Protein AF-A0A4Y2E088-F1 (afdb_monomer_lite)

Secondary structure (DSSP, 8-state):
-TTTTTHHHHH--S---HHHHHHHHHHHHHS-GGG-----GGG-TTHHHHT---HHHHHHSTTTT--GGGGS-GGGS-PPP-

Radius of gyration: 13.95 Å; chains: 1; bounding box: 28×30×36 Å

Sequence (82 aa):
MYLFAAYPMIKCKENLGTFVNNRVQEIRRLTNHKDWEHIVGILNPADLPSRGCGAEELAESLWWEGPSWLKKPREEWPLSEA

Foldseek 3Di:
DPQAVCLVVLPDPDDDPPVSVVVSVVCVVVDPPVPHAYDDLVQDQVNQVVVPDDPVCNVPTCVVVHDPCVPPPPVSDPGDDD

Structure (mmCIF, N/CA/C/O backbone):
data_AF-A0A4Y2E088-F1
#
_entry.id   AF-A0A4Y2E088-F1
#
loop_
_atom_site.group_PDB
_atom_site.id
_atom_site.type_symbol
_atom_site.label_atom_id
_atom_site.label_alt_id
_atom_site.label_comp_id
_atom_site.label_asym_id
_atom_site.label_entity_id
_atom_site.label_seq_id
_atom_site.pdbx_PDB_ins_code
_atom_site.Cartn_x
_atom_site.Cartn_y
_atom_site.Cartn_z
_atom_site.occupancy
_atom_site.B_iso_or_equiv
_atom_site.auth_seq_id
_atom_site.auth_comp_id
_atom_site.auth_asym_id
_atom_site.auth_atom_id
_atom_site.pdbx_PDB_model_num
ATOM 1 N N . MET A 1 1 ? -7.013 0.820 -2.8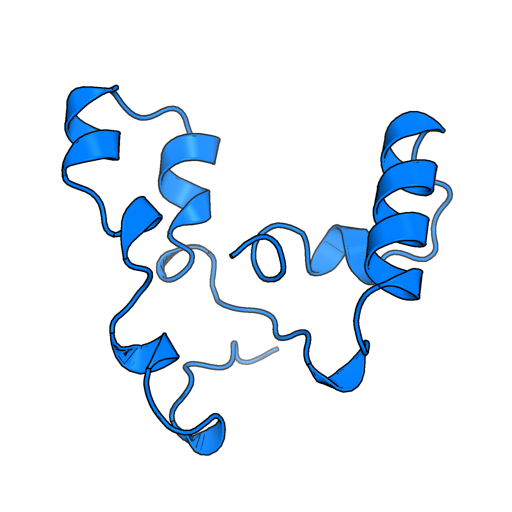91 1.00 45.16 1 MET A N 1
ATOM 2 C CA . MET A 1 1 ? -5.550 0.779 -3.118 1.00 45.16 1 MET A CA 1
ATOM 3 C C . MET A 1 1 ? -4.737 0.881 -1.824 1.00 45.16 1 MET A C 1
ATOM 5 O O . MET A 1 1 ? -3.820 0.098 -1.653 1.00 45.16 1 MET A O 1
ATOM 9 N N . TYR A 1 2 ? -5.096 1.749 -0.867 1.00 47.38 2 TYR A N 1
ATOM 10 C CA . TYR A 1 2 ? -4.341 1.926 0.392 1.00 47.38 2 TYR A CA 1
ATOM 11 C C . TYR A 1 2 ? -4.489 0.823 1.459 1.00 47.38 2 TYR A C 1
ATOM 13 O O . TYR A 1 2 ? -3.790 0.859 2.467 1.00 47.38 2 TYR A O 1
ATOM 21 N N . LEU A 1 3 ? -5.394 -0.143 1.281 1.00 52.53 3 LEU A N 1
ATOM 22 C CA . LEU A 1 3 ? -5.771 -1.067 2.361 1.00 52.53 3 LEU A CA 1
ATOM 23 C C . LEU A 1 3 ? -4.770 -2.211 2.590 1.00 52.53 3 LEU A C 1
ATOM 25 O O . LEU A 1 3 ? -4.771 -2.801 3.665 1.00 52.53 3 LEU A O 1
ATOM 29 N N . PHE A 1 4 ? -3.882 -2.477 1.631 1.00 56.53 4 PHE A N 1
ATOM 30 C CA . PHE A 1 4 ? -2.938 -3.596 1.706 1.00 56.53 4 PHE A CA 1
ATOM 31 C C . PHE A 1 4 ? -1.594 -3.208 2.338 1.00 56.53 4 PHE A C 1
ATOM 33 O O . PHE A 1 4 ? -1.030 -3.965 3.121 1.00 56.53 4 PHE A O 1
ATOM 40 N N . ALA A 1 5 ? -1.111 -1.989 2.076 1.00 52.81 5 ALA A N 1
ATOM 41 C CA . ALA A 1 5 ? 0.206 -1.525 2.524 1.00 52.81 5 ALA A CA 1
ATOM 42 C C . ALA A 1 5 ? 0.296 -1.230 4.031 1.00 52.81 5 ALA A C 1
ATOM 44 O O . ALA A 1 5 ? 1.388 -1.149 4.584 1.00 52.81 5 ALA A O 1
ATOM 45 N N . ALA A 1 6 ? -0.844 -1.054 4.700 1.00 57.25 6 ALA A N 1
ATOM 46 C CA . ALA A 1 6 ? -0.897 -0.668 6.104 1.00 57.25 6 ALA A CA 1
ATOM 47 C C . ALA A 1 6 ? -1.527 -1.741 7.001 1.00 57.25 6 ALA A C 1
ATOM 49 O O . ALA A 1 6 ? -1.783 -1.456 8.167 1.00 57.25 6 ALA A O 1
ATOM 50 N N . TYR A 1 7 ? -1.755 -2.963 6.501 1.00 65.94 7 TYR A N 1
ATOM 51 C CA . TYR A 1 7 ? -2.422 -4.031 7.255 1.00 65.94 7 TYR A CA 1
ATOM 52 C C . TYR A 1 7 ? -1.858 -4.234 8.682 1.00 65.94 7 TYR A C 1
ATOM 54 O O . TYR A 1 7 ? -2.656 -4.222 9.628 1.00 65.94 7 TYR A O 1
ATOM 62 N N . PRO A 1 8 ? -0.524 -4.294 8.905 1.00 64.12 8 PRO A N 1
ATOM 63 C CA . PRO A 1 8 ? 0.027 -4.428 10.257 1.00 64.12 8 PRO A CA 1
ATOM 64 C C . PRO A 1 8 ? -0.288 -3.218 11.148 1.00 64.12 8 PRO A C 1
ATOM 66 O O . PRO A 1 8 ? -0.714 -3.371 12.289 1.00 64.12 8 PRO A O 1
ATOM 69 N N . MET A 1 9 ? -0.157 -2.002 10.611 1.00 63.19 9 MET A N 1
ATOM 70 C CA . MET A 1 9 ? -0.385 -0.744 11.339 1.00 63.19 9 MET A CA 1
ATOM 71 C C . MET A 1 9 ? -1.865 -0.514 11.648 1.00 63.19 9 MET A C 1
ATOM 73 O O . MET A 1 9 ? -2.231 0.000 12.700 1.00 63.19 9 MET A O 1
ATOM 77 N N . ILE A 1 10 ? -2.729 -0.940 10.735 1.00 67.19 10 ILE A N 1
ATOM 78 C CA . ILE A 1 10 ? -4.175 -0.842 10.846 1.00 67.19 10 ILE A CA 1
ATOM 79 C C . ILE A 1 10 ? -4.722 -1.859 11.868 1.00 67.19 10 ILE A C 1
ATOM 81 O O . ILE A 1 10 ? -5.716 -1.570 12.541 1.00 67.19 10 ILE A O 1
ATOM 85 N N . LYS A 1 11 ? -4.092 -3.032 12.023 1.00 67.19 11 LYS A N 1
ATOM 86 C CA . LYS A 1 11 ? -4.419 -4.015 13.076 1.00 67.19 11 LYS A CA 1
ATOM 87 C C . LYS A 1 11 ? -3.709 -3.733 14.406 1.00 67.19 11 LYS A C 1
ATOM 89 O O . LYS A 1 11 ? -4.183 -4.212 15.437 1.00 67.19 11 LYS A O 1
ATOM 94 N N . CYS A 1 12 ? -2.636 -2.939 14.402 1.00 68.44 12 CYS A N 1
ATOM 95 C CA . CYS A 1 12 ? -1.900 -2.567 15.604 1.00 68.44 12 CY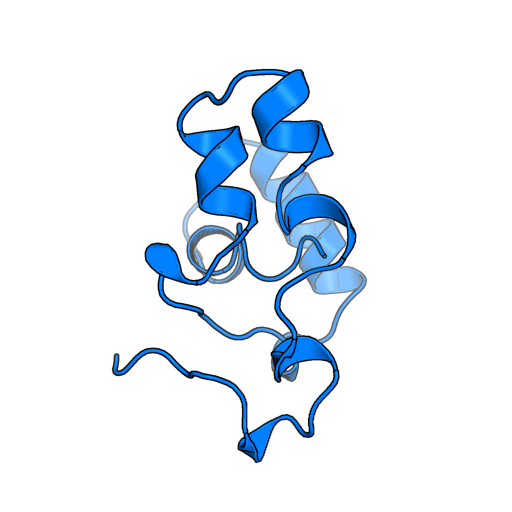S A CA 1
ATOM 96 C C . CYS A 1 12 ? -2.820 -1.870 16.624 1.00 68.44 12 CYS A C 1
ATOM 98 O O . CYS A 1 12 ? -3.605 -0.970 16.293 1.00 68.44 12 CYS A O 1
ATOM 100 N N . LYS A 1 13 ? -2.765 -2.347 17.871 1.00 64.88 13 LYS A N 1
ATOM 101 C CA . LYS A 1 13 ? -3.515 -1.792 19.011 1.00 64.88 13 LYS A CA 1
ATOM 102 C C . LYS A 1 13 ? -2.657 -0.887 19.894 1.00 64.88 13 LYS A C 1
ATOM 104 O O . LYS A 1 13 ? -3.183 -0.296 20.832 1.00 64.88 13 LYS A O 1
ATOM 109 N N . GLU A 1 14 ? -1.363 -0.798 19.612 1.00 71.44 14 GLU A N 1
ATOM 110 C CA . GLU A 1 14 ? -0.448 0.064 20.349 1.00 71.44 14 GLU A CA 1
ATOM 111 C C . GLU A 1 14 ? -0.629 1.528 19.942 1.00 71.44 14 GLU A C 1
ATOM 113 O O . GLU A 1 14 ? -1.182 1.846 18.884 1.00 71.44 14 GLU A O 1
ATOM 118 N N . ASN A 1 15 ? -0.192 2.436 20.814 1.00 71.50 15 ASN A N 1
ATOM 119 C CA . ASN A 1 15 ? -0.368 3.865 20.610 1.00 71.50 15 ASN A CA 1
ATOM 120 C C . ASN A 1 15 ? 0.616 4.365 19.544 1.00 71.50 15 ASN A C 1
ATOM 122 O O . ASN A 1 15 ? 1.758 4.716 19.833 1.00 71.50 15 ASN A O 1
ATOM 126 N N . LEU A 1 16 ? 0.168 4.360 18.290 1.00 76.81 16 LEU A N 1
ATOM 127 C CA . LEU A 1 16 ? 0.886 4.971 17.179 1.00 76.81 16 LEU A CA 1
ATOM 128 C C . LEU A 1 16 ? 0.925 6.494 17.394 1.00 76.81 16 LEU A C 1
ATOM 130 O O . LEU A 1 16 ? -0.026 7.070 17.925 1.00 76.81 16 LEU A O 1
ATOM 134 N N . GLY A 1 17 ? 2.004 7.167 16.978 1.00 85.81 17 GLY A N 1
ATOM 135 C CA . GLY A 1 17 ? 2.107 8.627 17.100 1.00 85.81 17 GLY A CA 1
ATOM 136 C C . GLY A 1 17 ? 0.879 9.345 16.517 1.00 85.81 17 GLY A C 1
ATOM 137 O O . GLY A 1 17 ? 0.272 8.851 15.564 1.00 85.81 17 GLY A O 1
ATOM 138 N N . THR A 1 18 ? 0.515 10.509 17.070 1.00 89.56 18 THR A N 1
ATOM 139 C CA . THR A 1 18 ? -0.771 11.206 16.831 1.00 89.56 18 THR A CA 1
ATOM 140 C C . THR A 1 18 ? -1.212 11.225 15.366 1.00 89.56 18 THR A C 1
ATOM 142 O O . THR A 1 18 ? -2.354 10.905 15.049 1.00 89.56 18 THR A O 1
ATOM 145 N N . PHE A 1 19 ? -0.295 11.539 14.451 1.00 85.88 19 PHE A N 1
ATOM 146 C CA . PHE A 1 19 ? -0.568 11.576 13.016 1.00 85.88 19 PHE A CA 1
ATOM 147 C C . PHE A 1 19 ? -1.005 10.222 12.434 1.00 85.88 19 PHE A C 1
ATOM 149 O O . PHE A 1 19 ? -1.968 10.146 11.670 1.00 85.88 19 PHE A O 1
ATOM 156 N N . VAL A 1 20 ? -0.309 9.147 12.805 1.00 85.38 20 VAL A N 1
ATOM 157 C CA . VAL A 1 20 ? -0.606 7.791 12.336 1.00 85.38 20 VAL A CA 1
ATOM 158 C C . VAL A 1 20 ? -1.913 7.302 12.954 1.00 85.38 20 VAL A C 1
ATOM 160 O O . VAL A 1 20 ? -2.744 6.743 12.244 1.00 85.38 20 VAL A O 1
ATOM 163 N N . ASN A 1 21 ? -2.134 7.570 14.243 1.00 87.06 21 ASN A N 1
ATOM 164 C CA . ASN A 1 21 ? -3.363 7.182 14.932 1.00 87.06 21 ASN A CA 1
ATOM 165 C C . ASN A 1 21 ? -4.600 7.844 14.302 1.00 87.06 21 ASN A C 1
ATOM 167 O O . ASN A 1 21 ? -5.565 7.153 13.978 1.00 87.06 21 ASN A O 1
ATOM 171 N N . ASN A 1 22 ? -4.537 9.150 14.015 1.00 89.94 22 ASN A N 1
ATOM 172 C CA . ASN A 1 22 ? -5.626 9.870 13.346 1.00 89.94 22 ASN A CA 1
ATOM 173 C C . ASN A 1 22 ? -5.987 9.237 11.990 1.00 89.94 22 ASN A C 1
ATOM 175 O O . ASN A 1 22 ? -7.162 9.016 11.703 1.00 89.94 22 ASN A O 1
ATOM 179 N N . ARG A 1 23 ? -4.981 8.864 11.186 1.00 88.38 23 ARG A N 1
ATOM 180 C CA . ARG A 1 23 ? -5.189 8.196 9.889 1.00 88.38 23 ARG A CA 1
ATOM 181 C C . ARG A 1 23 ? -5.742 6.781 10.030 1.00 88.38 23 ARG A C 1
ATOM 183 O O . ARG A 1 23 ? -6.645 6.399 9.292 1.00 88.38 23 ARG A O 1
ATOM 190 N N . VAL A 1 24 ? -5.229 5.999 10.980 1.00 85.31 24 VAL A N 1
ATOM 191 C CA . VAL A 1 24 ? -5.737 4.644 11.245 1.00 85.31 24 VAL A CA 1
ATOM 192 C C . VAL A 1 24 ? -7.197 4.700 11.696 1.00 85.31 24 VAL A C 1
ATOM 194 O O . VAL A 1 24 ? -8.001 3.896 11.230 1.00 85.31 24 VAL A O 1
ATOM 197 N N . GLN A 1 25 ? -7.570 5.661 12.545 1.00 86.88 25 GLN A N 1
ATOM 198 C CA . GLN A 1 25 ? -8.964 5.857 12.948 1.00 86.88 25 GLN A CA 1
ATOM 199 C C . GLN A 1 25 ? -9.860 6.270 11.780 1.00 86.88 25 GLN A C 1
ATOM 201 O O . GLN A 1 25 ? -10.964 5.746 11.651 1.00 86.88 25 GLN A O 1
ATOM 206 N N . GLU A 1 26 ? -9.387 7.156 10.903 1.00 89.88 26 GLU A N 1
ATOM 207 C CA . GLU A 1 26 ? -10.118 7.529 9.694 1.00 89.88 26 GLU A CA 1
ATOM 208 C C . GLU A 1 26 ? -10.374 6.312 8.791 1.00 89.88 26 GLU A C 1
ATOM 210 O O . GLU A 1 26 ? -11.515 6.068 8.400 1.00 89.88 26 GLU A O 1
ATOM 215 N N . ILE A 1 27 ? -9.354 5.485 8.543 1.00 86.12 27 ILE A N 1
ATOM 216 C CA . ILE A 1 27 ? -9.479 4.258 7.741 1.00 86.12 27 ILE A CA 1
ATOM 217 C C . ILE A 1 27 ? -10.443 3.255 8.398 1.00 86.12 27 ILE A C 1
ATOM 219 O O . ILE A 1 27 ? -11.321 2.719 7.718 1.00 86.12 27 ILE A O 1
ATOM 223 N N . ARG A 1 28 ? -10.328 3.040 9.719 1.00 85.38 28 ARG A N 1
ATOM 224 C CA . ARG A 1 28 ? -11.244 2.199 10.521 1.00 85.38 28 ARG A CA 1
ATOM 225 C C . ARG A 1 28 ? -12.695 2.688 10.449 1.00 85.38 28 ARG A C 1
ATOM 227 O O . ARG A 1 28 ? -13.614 1.879 10.460 1.00 85.38 28 ARG A O 1
ATOM 234 N N . ARG A 1 29 ? -12.910 4.006 10.379 1.00 88.88 29 ARG A N 1
ATOM 235 C CA . ARG A 1 29 ? -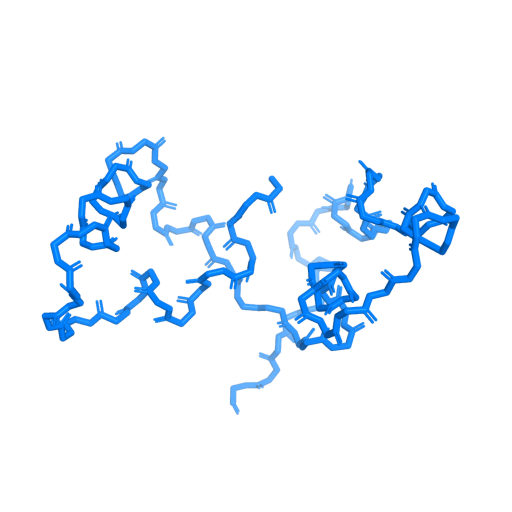14.245 4.617 10.284 1.00 88.88 29 ARG A CA 1
ATOM 236 C C . ARG A 1 29 ? -14.837 4.510 8.879 1.00 88.88 29 ARG A C 1
ATOM 238 O O . ARG A 1 29 ? -16.048 4.370 8.745 1.00 88.88 29 ARG A O 1
ATOM 245 N N . LEU A 1 30 ? -14.005 4.634 7.847 1.00 89.88 30 LEU A N 1
ATOM 246 C CA . LEU A 1 30 ? -14.443 4.689 6.450 1.00 89.88 30 LEU A CA 1
ATOM 247 C C . LEU A 1 30 ? -14.562 3.314 5.784 1.00 89.88 30 LEU A C 1
ATOM 249 O O . LEU A 1 30 ? -15.167 3.214 4.720 1.00 89.88 30 LEU A O 1
ATOM 253 N N . THR A 1 31 ? -13.979 2.264 6.367 1.00 85.44 31 THR A N 1
ATOM 254 C CA . THR A 1 31 ? -13.930 0.931 5.750 1.00 85.44 31 THR A CA 1
ATOM 255 C C . THR A 1 31 ? -14.244 -0.171 6.754 1.00 85.44 31 THR A C 1
ATOM 257 O O . THR A 1 31 ? -14.061 -0.007 7.959 1.00 85.44 31 THR A O 1
ATOM 260 N N . ASN A 1 32 ? -14.730 -1.314 6.269 1.00 84.00 32 ASN A N 1
ATOM 261 C CA . ASN A 1 32 ? -15.018 -2.456 7.123 1.00 84.00 32 ASN A CA 1
ATOM 262 C C . ASN A 1 32 ? -13.746 -3.280 7.347 1.00 84.00 32 ASN A C 1
ATOM 264 O O . ASN A 1 32 ? -13.076 -3.693 6.404 1.00 84.00 32 ASN A O 1
A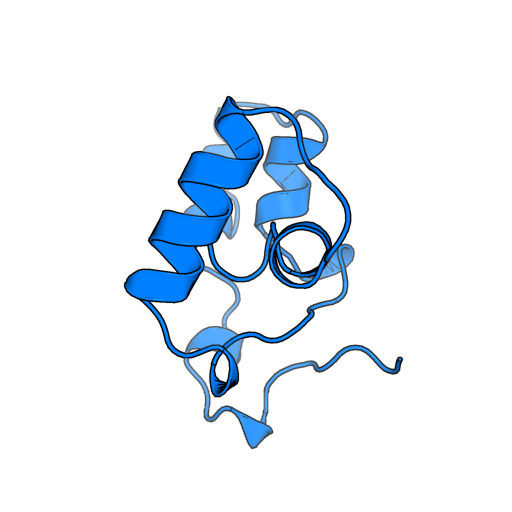TOM 268 N N . HIS A 1 33 ? -13.444 -3.586 8.608 1.00 78.06 33 HIS A N 1
ATOM 269 C CA . HIS A 1 33 ? -12.273 -4.381 8.980 1.00 78.06 33 HIS A CA 1
ATOM 270 C C . HIS A 1 33 ? -12.271 -5.791 8.376 1.00 78.06 33 HIS A C 1
ATOM 272 O O . HIS A 1 33 ? -11.213 -6.414 8.297 1.00 78.06 33 HIS A O 1
ATOM 278 N N . LYS A 1 34 ? -13.449 -6.315 8.008 1.00 80.12 34 LYS A N 1
ATOM 279 C CA . LYS A 1 34 ? -13.594 -7.615 7.344 1.00 80.12 34 LYS A CA 1
ATOM 280 C C . LYS A 1 34 ? -13.101 -7.602 5.904 1.00 80.12 34 LYS A C 1
ATOM 282 O O . LYS A 1 34 ? -12.954 -8.676 5.342 1.00 80.12 34 LYS A O 1
ATOM 287 N N . ASP A 1 35 ? -12.844 -6.439 5.320 1.00 78.62 35 ASP A N 1
ATOM 288 C CA . ASP A 1 35 ? -12.384 -6.313 3.934 1.00 78.62 35 ASP A CA 1
ATOM 289 C C . ASP A 1 35 ? -10.864 -6.133 3.846 1.00 78.62 35 ASP A C 1
ATOM 291 O O . ASP A 1 35 ? -10.313 -5.946 2.764 1.00 78.62 35 ASP A O 1
ATOM 295 N N . TRP A 1 36 ? -10.173 -6.158 4.987 1.00 79.56 36 TRP A N 1
ATOM 296 C CA . TRP A 1 36 ? -8.728 -5.996 5.047 1.00 79.56 36 TRP A CA 1
ATOM 297 C C . TRP A 1 36 ? -8.049 -7.349 5.049 1.00 79.56 36 TRP A C 1
ATOM 299 O O . TRP A 1 36 ? -8.288 -8.153 5.948 1.00 79.56 36 TRP A O 1
ATOM 309 N N . GLU A 1 37 ? -7.153 -7.540 4.091 1.00 77.19 37 GLU A N 1
ATOM 310 C CA . GLU A 1 37 ? -6.355 -8.750 3.967 1.00 77.19 37 GLU A CA 1
ATOM 311 C C . GLU A 1 37 ? -4.873 -8.410 3.934 1.00 77.19 37 GLU A C 1
ATOM 313 O O . GLU A 1 37 ? -4.461 -7.381 3.386 1.00 77.19 37 GLU A O 1
ATOM 318 N N . HIS A 1 38 ? -4.079 -9.291 4.535 1.00 77.31 38 HIS A N 1
ATOM 319 C CA . HIS A 1 38 ? -2.636 -9.245 4.390 1.00 77.31 38 HIS A CA 1
ATOM 320 C C . HIS A 1 38 ? -2.237 -9.911 3.078 1.00 77.31 38 HIS A C 1
ATOM 322 O O . HIS A 1 38 ? -2.701 -11.003 2.755 1.00 77.31 38 HIS A O 1
ATOM 328 N N . ILE A 1 39 ? -1.331 -9.263 2.355 1.00 76.38 39 ILE A N 1
ATOM 329 C CA . ILE A 1 39 ? -0.681 -9.839 1.185 1.00 76.38 39 ILE A CA 1
ATOM 330 C C . ILE A 1 39 ? 0.817 -9.862 1.435 1.00 76.38 39 ILE A C 1
ATOM 332 O O . ILE A 1 39 ? 1.372 -8.939 2.035 1.00 76.38 39 ILE A O 1
ATOM 336 N N . VAL A 1 40 ? 1.477 -10.920 0.974 1.00 77.12 40 VAL A N 1
ATOM 337 C CA . VAL A 1 40 ? 2.935 -11.018 1.073 1.00 77.12 40 VAL A CA 1
ATOM 338 C C . VAL A 1 40 ? 3.585 -9.831 0.360 1.00 77.12 40 VAL A C 1
ATOM 340 O O . VAL A 1 40 ? 3.146 -9.434 -0.720 1.00 77.12 40 VAL A O 1
ATOM 343 N N . GLY A 1 41 ? 4.637 -9.263 0.956 1.00 75.75 41 GLY A N 1
ATOM 344 C CA . GLY A 1 41 ? 5.250 -8.016 0.480 1.00 75.75 41 GLY A CA 1
ATOM 345 C C . GLY A 1 41 ? 5.659 -8.048 -0.995 1.00 75.75 41 GLY A C 1
ATOM 346 O O . GLY A 1 41 ? 5.424 -7.083 -1.706 1.00 75.75 41 GLY A O 1
ATOM 347 N N . ILE A 1 42 ? 6.144 -9.194 -1.488 1.00 75.31 42 ILE A N 1
ATOM 348 C CA . ILE A 1 42 ? 6.534 -9.391 -2.899 1.00 75.31 42 ILE A CA 1
ATOM 349 C C . ILE A 1 42 ? 5.351 -9.197 -3.863 1.00 75.31 42 ILE A C 1
ATOM 351 O O . ILE A 1 42 ? 5.538 -8.778 -5.001 1.00 75.31 42 ILE A O 1
ATOM 355 N N . LEU A 1 43 ? 4.128 -9.497 -3.419 1.00 78.31 43 LEU A N 1
ATOM 356 C CA . LEU A 1 43 ? 2.909 -9.320 -4.209 1.00 78.31 43 LEU A CA 1
ATOM 357 C C . LEU A 1 43 ? 2.228 -7.974 -3.952 1.00 78.31 43 LEU A C 1
ATOM 359 O O . LEU A 1 43 ? 1.222 -7.681 -4.597 1.00 78.31 43 LEU A O 1
ATOM 363 N N . ASN A 1 44 ? 2.740 -7.167 -3.018 1.00 80.94 44 ASN A N 1
ATOM 364 C CA . ASN A 1 44 ? 2.217 -5.847 -2.712 1.00 80.94 44 ASN A CA 1
ATOM 365 C C . ASN A 1 44 ? 2.845 -4.809 -3.649 1.00 80.94 44 ASN A C 1
ATOM 367 O O . ASN A 1 44 ? 4.015 -4.474 -3.471 1.00 80.94 44 ASN A O 1
ATOM 371 N N . PRO A 1 45 ? 2.087 -4.201 -4.579 1.00 83.00 45 PRO A N 1
ATOM 372 C CA . PRO A 1 45 ? 2.639 -3.159 -5.440 1.00 83.00 45 PRO A CA 1
ATOM 373 C C . PRO A 1 45 ? 3.160 -1.947 -4.661 1.00 83.00 45 PRO A C 1
ATOM 375 O O . PRO A 1 45 ? 3.969 -1.197 -5.189 1.00 83.00 45 PRO A O 1
ATOM 378 N N . ALA A 1 46 ? 2.714 -1.747 -3.412 1.00 82.88 46 ALA A N 1
ATOM 379 C CA . ALA A 1 46 ? 3.216 -0.690 -2.536 1.00 82.88 46 ALA A CA 1
ATOM 380 C C . ALA A 1 46 ? 4.641 -0.925 -2.034 1.00 82.88 46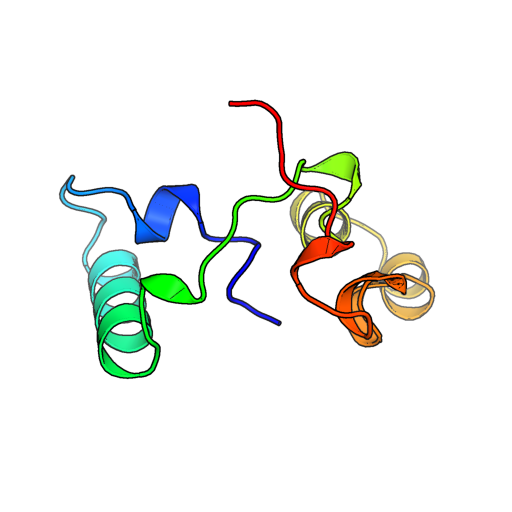 ALA A C 1
ATOM 382 O O . ALA A 1 46 ? 5.287 0.034 -1.613 1.00 82.88 46 ALA A O 1
ATOM 383 N N . ASP A 1 47 ? 5.121 -2.172 -2.063 1.00 84.00 47 ASP A N 1
ATOM 384 C CA . ASP A 1 47 ? 6.480 -2.506 -1.640 1.00 84.00 47 ASP A CA 1
ATOM 385 C C . ASP A 1 47 ? 7.499 -1.764 -2.515 1.00 84.00 47 ASP A C 1
ATOM 387 O O . ASP A 1 47 ? 8.406 -1.122 -1.986 1.00 84.00 47 ASP A O 1
ATOM 391 N N . LEU A 1 48 ? 7.269 -1.725 -3.832 1.00 84.50 48 LEU A N 1
ATOM 392 C CA . LEU A 1 48 ? 8.147 -1.079 -4.809 1.00 84.50 48 LEU A CA 1
ATOM 393 C C . LEU A 1 48 ? 8.434 0.407 -4.496 1.00 84.50 48 LEU A C 1
ATOM 395 O O . LEU A 1 48 ? 9.594 0.730 -4.231 1.00 84.50 48 LEU A O 1
ATOM 399 N N . PRO A 1 49 ? 7.440 1.321 -4.434 1.00 84.81 49 PRO A N 1
ATOM 400 C CA . PRO A 1 49 ? 7.713 2.711 -4.078 1.00 84.81 49 PRO A CA 1
ATOM 401 C C . PRO A 1 49 ? 8.208 2.869 -2.638 1.00 84.81 49 PRO A C 1
ATOM 403 O O . PRO A 1 49 ? 8.965 3.796 -2.360 1.00 84.81 49 PRO A O 1
ATOM 406 N N . SER A 1 50 ? 7.829 1.977 -1.714 1.00 84.19 50 SER A N 1
ATOM 407 C CA . SER A 1 50 ? 8.275 2.070 -0.318 1.00 84.19 50 SER A CA 1
ATOM 408 C C . SER A 1 50 ? 9.759 1.736 -0.117 1.00 84.19 50 SER A C 1
ATOM 410 O O . SER A 1 50 ? 10.372 2.259 0.814 1.00 84.19 50 SER A O 1
ATOM 412 N N . ARG A 1 51 ? 10.356 0.926 -1.006 1.00 84.00 51 ARG A N 1
ATOM 413 C CA . ARG A 1 51 ? 11.801 0.628 -1.029 1.00 84.00 51 ARG A CA 1
ATOM 414 C C . ARG A 1 51 ? 12.642 1.705 -1.715 1.00 84.00 51 ARG A C 1
ATOM 416 O O . ARG A 1 51 ? 13.865 1.660 -1.611 1.00 84.00 51 ARG A O 1
ATOM 423 N N . GLY A 1 52 ? 11.998 2.668 -2.375 1.00 85.00 52 GLY A N 1
ATOM 424 C CA . GLY A 1 52 ? 12.660 3.705 -3.160 1.00 85.00 52 GLY A CA 1
ATOM 425 C C . GLY A 1 52 ? 12.957 3.229 -4.578 1.00 85.00 52 GLY A C 1
ATOM 426 O O . GLY A 1 52 ? 14.067 2.795 -4.869 1.00 85.00 52 GLY A O 1
ATOM 427 N N . CYS A 1 53 ? 11.960 3.332 -5.457 1.00 88.94 53 CYS A N 1
ATOM 428 C CA . CYS A 1 53 ? 12.096 3.071 -6.889 1.00 88.94 53 CYS A CA 1
ATOM 429 C C . CYS A 1 53 ? 12.224 4.380 -7.687 1.00 88.94 53 CYS A C 1
ATOM 431 O O . CYS A 1 53 ? 11.872 5.463 -7.204 1.00 88.94 53 CYS A O 1
ATOM 433 N N . GLY A 1 54 ? 12.712 4.282 -8.925 1.00 95.06 54 GLY A N 1
ATOM 434 C CA . GLY A 1 54 ? 12.744 5.421 -9.847 1.00 95.06 54 GLY A CA 1
ATOM 435 C C . GLY A 1 54 ? 11.339 5.863 -10.276 1.00 95.06 54 GLY A C 1
ATOM 436 O O . GLY A 1 54 ? 10.380 5.100 -10.189 1.00 95.06 54 GLY A O 1
ATOM 437 N N . ALA A 1 55 ? 11.204 7.098 -10.771 1.00 92.69 55 ALA A N 1
ATOM 438 C CA . ALA A 1 55 ? 9.917 7.604 -11.262 1.00 92.69 55 ALA A CA 1
ATOM 439 C C . ALA A 1 55 ? 9.417 6.838 -12.502 1.00 92.69 55 ALA A C 1
ATOM 441 O O . ALA A 1 55 ? 8.226 6.562 -12.607 1.00 92.69 55 ALA A O 1
ATOM 442 N N . GLU A 1 56 ? 10.327 6.482 -13.410 1.00 94.31 56 GLU A N 1
ATOM 443 C CA . GLU A 1 56 ? 10.035 5.683 -14.609 1.00 94.31 56 GLU A CA 1
ATOM 444 C C . GLU A 1 56 ? 9.622 4.256 -14.232 1.00 94.31 56 GLU A C 1
ATOM 446 O O . GLU A 1 56 ? 8.556 3.794 -14.622 1.00 94.31 56 GLU A O 1
ATOM 451 N N . GLU A 1 57 ? 10.385 3.617 -13.344 1.00 90.88 57 GLU A N 1
ATOM 452 C CA . GLU A 1 57 ? 10.055 2.300 -12.791 1.00 90.88 57 GLU A CA 1
ATOM 453 C C . GLU A 1 57 ? 8.684 2.296 -12.095 1.00 90.88 57 GLU A C 1
ATOM 455 O O . GLU A 1 57 ? 7.890 1.377 -12.281 1.00 90.88 57 GLU A O 1
ATOM 460 N N . LEU A 1 58 ? 8.356 3.350 -11.338 1.00 90.69 58 LEU A N 1
ATOM 461 C CA . LEU A 1 58 ? 7.036 3.489 -10.724 1.00 90.69 58 LEU A CA 1
ATOM 462 C C . LEU A 1 58 ? 5.928 3.656 -11.770 1.00 90.69 58 LEU A C 1
ATOM 464 O O . LEU A 1 58 ? 4.842 3.100 -11.594 1.00 90.69 58 LEU A O 1
ATOM 468 N N . ALA A 1 59 ? 6.180 4.428 -12.830 1.00 91.50 59 ALA A N 1
ATOM 469 C CA . ALA A 1 59 ? 5.222 4.674 -13.904 1.00 91.50 59 ALA A CA 1
ATOM 470 C C . ALA A 1 59 ? 4.879 3.389 -14.674 1.00 91.50 59 ALA A C 1
ATOM 472 O O . ALA A 1 59 ? 3.716 3.183 -15.011 1.00 91.50 59 ALA A O 1
ATOM 473 N N . GLU A 1 60 ? 5.864 2.516 -14.882 1.00 90.31 60 GLU A N 1
ATOM 474 C CA . GLU A 1 60 ? 5.703 1.234 -15.583 1.00 90.31 60 GLU A CA 1
ATOM 475 C C . GLU A 1 60 ? 5.251 0.081 -14.668 1.00 90.31 60 GLU A C 1
ATOM 477 O O . GLU A 1 60 ? 4.943 -1.016 -15.134 1.00 90.31 60 GLU A O 1
ATOM 482 N N . SER A 1 61 ? 5.202 0.305 -13.354 1.00 87.56 61 SER A N 1
ATOM 483 C CA . SER A 1 61 ? 4.854 -0.735 -12.386 1.00 87.56 61 SER A CA 1
ATOM 484 C C . SER A 1 61 ? 3.353 -1.018 -12.280 1.00 87.56 61 SER A C 1
ATOM 486 O O . SER A 1 61 ? 2.488 -0.210 -12.621 1.00 87.56 61 SER A O 1
ATOM 488 N N . LEU A 1 62 ? 3.033 -2.141 -11.630 1.00 85.06 62 LEU A N 1
ATOM 489 C CA . LEU A 1 62 ? 1.668 -2.505 -11.232 1.00 85.06 62 LEU A CA 1
ATOM 490 C C . LEU A 1 62 ? 1.079 -1.613 -10.122 1.00 85.06 62 LEU A C 1
ATOM 492 O O . LEU A 1 62 ? -0.016 -1.895 -9.640 1.00 85.06 62 LEU A O 1
ATOM 496 N N . TRP A 1 63 ? 1.772 -0.559 -9.679 1.00 85.56 63 TRP A N 1
ATOM 497 C CA . TRP A 1 63 ? 1.278 0.350 -8.641 1.00 85.56 63 TRP A CA 1
ATOM 498 C C . TRP A 1 63 ? -0.068 0.987 -9.008 1.00 85.56 63 TRP A C 1
ATOM 500 O O . TRP A 1 63 ? -0.959 1.073 -8.163 1.00 85.56 63 TRP A O 1
ATOM 510 N N . TRP A 1 64 ? -0.223 1.401 -10.268 1.00 85.62 64 TRP A N 1
ATOM 511 C CA . TRP A 1 64 ? -1.405 2.126 -10.741 1.00 85.62 64 TRP A CA 1
ATOM 512 C C . TRP A 1 64 ? -2.601 1.216 -11.015 1.00 85.62 64 TRP A C 1
ATOM 514 O O . TRP A 1 64 ? -3.740 1.577 -10.724 1.00 85.62 64 TRP A O 1
ATOM 524 N N . GLU A 1 65 ? -2.348 0.032 -11.568 1.00 83.31 65 GLU A N 1
ATOM 525 C CA . GLU A 1 65 ? -3.397 -0.911 -11.972 1.00 83.31 65 GLU A CA 1
ATOM 526 C C . GLU A 1 65 ? -3.744 -1.928 -10.880 1.00 83.31 65 GLU A C 1
ATOM 528 O O . GLU A 1 65 ? -4.828 -2.523 -10.891 1.00 83.31 65 GLU A O 1
ATOM 533 N N . GLY A 1 66 ? -2.824 -2.126 -9.937 1.00 82.00 66 GLY A N 1
ATOM 534 C CA . GLY A 1 66 ? -2.840 -3.243 -9.013 1.00 82.00 66 GLY A CA 1
ATOM 535 C C . GLY A 1 66 ? -2.511 -4.577 -9.697 1.00 82.00 66 GLY A C 1
ATOM 536 O O . GLY A 1 66 ? -2.397 -4.679 -10.920 1.00 82.00 66 GLY A O 1
ATOM 537 N N . PRO A 1 67 ? -2.357 -5.646 -8.907 1.00 83.38 67 PRO A N 1
ATOM 538 C CA . PRO A 1 67 ? -2.109 -6.969 -9.445 1.00 83.38 67 PRO A CA 1
ATOM 539 C C . PRO A 1 67 ? -3.389 -7.553 -10.056 1.00 83.38 67 PRO A C 1
ATOM 541 O O . PRO A 1 67 ? -4.500 -7.303 -9.585 1.00 83.38 67 PRO A O 1
ATOM 544 N N . SER A 1 68 ? -3.241 -8.378 -11.092 1.0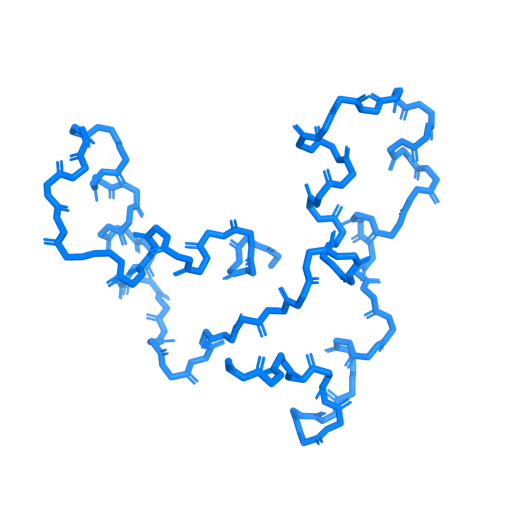0 85.75 68 SER A N 1
ATOM 545 C CA . SER A 1 68 ? -4.370 -8.924 -11.864 1.00 85.75 68 SER A CA 1
ATOM 546 C C . SER A 1 68 ? -5.377 -9.707 -11.016 1.00 85.75 68 SER A C 1
ATOM 548 O O . SER A 1 68 ? -6.579 -9.649 -11.280 1.00 85.75 68 SER A O 1
ATOM 550 N N . TRP A 1 69 ? -4.914 -10.391 -9.967 1.00 84.19 69 TRP A N 1
ATOM 551 C CA . TRP A 1 69 ? -5.768 -11.143 -9.048 1.00 84.19 69 TRP A CA 1
ATOM 552 C C . TRP A 1 69 ? -6.709 -10.262 -8.220 1.00 84.19 69 TRP A C 1
ATOM 554 O O . TRP A 1 69 ? -7.743 -10.748 -7.781 1.00 84.19 69 TRP A O 1
ATOM 564 N N . LEU A 1 70 ? -6.437 -8.961 -8.069 1.00 82.06 70 LEU A N 1
ATOM 565 C CA . LEU A 1 70 ? -7.329 -8.049 -7.343 1.00 82.06 70 LEU A CA 1
ATOM 566 C C . LEU A 1 70 ? -8.680 -7.867 -8.058 1.00 82.06 70 LEU A C 1
ATOM 568 O O . LEU A 1 70 ? -9.674 -7.499 -7.439 1.00 82.06 70 LEU A O 1
ATOM 572 N N . LYS A 1 71 ? -8.717 -8.138 -9.369 1.00 84.38 71 LYS A N 1
ATOM 573 C CA . LYS A 1 71 ? -9.930 -8.097 -10.200 1.00 84.38 71 LYS A CA 1
ATOM 574 C C . LYS A 1 71 ? -10.731 -9.406 -10.140 1.00 84.38 71 LYS A C 1
ATOM 576 O O . LYS A 1 71 ? -11.807 -9.482 -10.727 1.00 84.38 71 LYS A O 1
ATOM 581 N N . LYS A 1 72 ? -10.199 -10.436 -9.479 1.00 87.44 72 LYS A N 1
ATOM 582 C CA . LYS A 1 72 ? -10.824 -11.752 -9.335 1.00 87.44 72 LYS A CA 1
ATOM 583 C C . LYS A 1 72 ? -11.647 -11.842 -8.041 1.00 87.44 72 LYS A C 1
ATOM 585 O O . LYS A 1 72 ? -11.456 -11.005 -7.151 1.00 87.44 72 LYS A O 1
ATOM 590 N N . PRO A 1 73 ? -12.528 -12.854 -7.911 1.00 88.38 73 PRO A N 1
ATOM 591 C CA . PRO A 1 73 ? -13.179 -13.177 -6.645 1.00 88.38 73 PRO A CA 1
ATOM 592 C C . PRO A 1 73 ? -12.174 -13.310 -5.494 1.00 88.38 73 PRO A C 1
ATOM 594 O O . PRO A 1 73 ? -11.029 -13.721 -5.698 1.00 88.38 73 PRO A O 1
ATOM 597 N N . ARG A 1 74 ? -12.607 -12.957 -4.279 1.00 81.88 74 ARG A N 1
ATOM 598 C CA . ARG A 1 74 ? -11.759 -12.908 -3.074 1.00 81.88 74 ARG A CA 1
ATOM 599 C C . ARG A 1 74 ? -11.133 -14.263 -2.744 1.00 81.88 74 ARG A C 1
ATOM 601 O O . ARG A 1 74 ? -10.042 -14.325 -2.191 1.00 81.88 74 ARG A O 1
ATOM 608 N N . GLU A 1 75 ? -11.813 -15.337 -3.112 1.00 86.19 75 GLU A N 1
ATOM 609 C CA . GLU A 1 75 ? -11.403 -16.726 -2.924 1.00 86.19 75 GLU A CA 1
ATOM 610 C C . GLU A 1 75 ? -10.155 -17.086 -3.747 1.00 86.19 75 GLU A C 1
ATOM 612 O O . GLU A 1 75 ? -9.449 -18.032 -3.412 1.00 86.19 75 GLU A O 1
ATOM 617 N N . GLU A 1 76 ? -9.865 -16.325 -4.807 1.00 85.31 76 GLU A N 1
ATOM 618 C CA . GLU A 1 76 ? -8.679 -16.495 -5.655 1.00 85.31 76 GLU A CA 1
ATOM 619 C C . GLU A 1 76 ? -7.515 -15.574 -5.254 1.00 85.31 76 GLU A C 1
ATOM 621 O O . GLU A 1 76 ? -6.494 -15.527 -5.948 1.00 85.31 76 GLU A O 1
ATOM 626 N N . TRP A 1 77 ? -7.655 -14.793 -4.180 1.00 85.56 77 TRP A N 1
ATOM 627 C CA . TRP A 1 77 ? -6.592 -13.889 -3.755 1.00 85.56 77 TRP A CA 1
ATOM 628 C C . TRP A 1 77 ? -5.455 -14.676 -3.092 1.00 85.56 77 TRP A C 1
ATOM 630 O O . TRP A 1 77 ? -5.711 -15.609 -2.327 1.00 85.56 77 TRP A O 1
ATOM 640 N N . PRO A 1 78 ? -4.187 -14.299 -3.339 1.00 78.44 78 PRO A N 1
ATOM 641 C CA . PRO A 1 78 ? -3.049 -14.896 -2.662 1.00 78.44 78 PRO A CA 1
ATOM 642 C C . PRO A 1 78 ? -3.020 -14.395 -1.215 1.00 78.44 78 PRO A C 1
ATOM 644 O O . PRO A 1 78 ? -2.423 -13.364 -0.902 1.00 78.44 78 PRO A O 1
ATOM 647 N N . LEU A 1 79 ? -3.711 -15.110 -0.333 1.00 70.69 79 LEU A N 1
ATOM 648 C CA . LEU A 1 79 ? -3.620 -14.894 1.105 1.00 70.69 79 LEU A CA 1
ATOM 649 C C . LEU A 1 79 ? -2.217 -15.306 1.561 1.00 70.69 79 LEU A C 1
ATOM 651 O O . LEU A 1 79 ? -1.697 -16.335 1.128 1.00 70.69 79 LEU A O 1
ATOM 655 N N . SER A 1 80 ? -1.583 -14.509 2.422 1.00 65.75 80 SER A N 1
ATOM 656 C CA . SER A 1 80 ? -0.368 -14.983 3.084 1.00 65.75 80 SER A CA 1
ATOM 657 C C . SER A 1 80 ? -0.723 -16.163 3.988 1.00 65.75 80 SER A C 1
ATOM 659 O O . SER A 1 80 ? -1.624 -16.025 4.819 1.00 65.75 80 SER A O 1
ATOM 661 N N . GLU A 1 81 ? 0.005 -17.276 3.895 1.00 51.66 81 GLU A N 1
ATOM 662 C CA . GLU A 1 81 ? 0.079 -18.194 5.034 1.00 51.66 81 GLU A CA 1
ATOM 663 C C . GLU A 1 81 ? 0.654 -17.407 6.224 1.00 51.66 81 GLU A C 1
ATOM 665 O O . GLU A 1 81 ? 1.593 -16.623 6.057 1.00 51.66 81 GLU A O 1
ATOM 670 N N . ALA A 1 82 ? -0.028 -17.508 7.365 1.00 45.25 82 ALA A N 1
ATOM 671 C CA . ALA A 1 82 ? 0.236 -16.736 8.577 1.00 45.25 82 ALA A CA 1
ATOM 672 C C . ALA A 1 82 ? 1.615 -17.021 9.184 1.00 45.25 82 ALA A C 1
ATOM 674 O O . ALA A 1 82 ? 2.053 -18.192 9.133 1.00 45.25 82 ALA A O 1
#

Organism: Araneus ventricosus (NCBI:txid182803)

pLDDT: mean 79.06, std 11.77, range [45.16, 95.06]